Protein AF-A0A6L8H627-F1 (afdb_monomer_lite)

pLDDT: mean 77.85, std 16.02, range [49.75, 97.12]

Structure (mmCIF, N/CA/C/O backbone):
data_AF-A0A6L8H627-F1
#
_entry.id   AF-A0A6L8H627-F1
#
loop_
_atom_site.group_PDB
_atom_site.id
_atom_site.type_symbol
_atom_site.label_atom_id
_atom_site.label_alt_id
_atom_site.label_comp_id
_atom_site.label_asym_id
_atom_site.label_entity_id
_atom_site.label_seq_id
_atom_site.pdbx_PDB_ins_code
_atom_site.Cartn_x
_atom_site.Cartn_y
_atom_site.Cartn_z
_atom_site.occupancy
_atom_site.B_iso_or_equiv
_atom_site.auth_seq_id
_atom_site.auth_comp_id
_atom_site.auth_asym_id
_atom_site.auth_atom_id
_atom_site.pdbx_PDB_model_num
ATOM 1 N N . MET A 1 1 ? 35.975 -10.343 -58.649 1.00 53.12 1 MET A N 1
ATOM 2 C CA . MET A 1 1 ? 35.880 -9.180 -57.733 1.00 53.12 1 MET A CA 1
ATOM 3 C C . MET A 1 1 ? 34.444 -8.805 -57.314 1.00 53.12 1 MET A C 1
ATOM 5 O O . MET A 1 1 ? 34.283 -8.229 -56.251 1.00 53.12 1 MET A O 1
ATOM 9 N N . GLN A 1 2 ? 33.389 -9.156 -58.071 1.00 49.75 2 GLN A N 1
ATOM 10 C CA . GLN A 1 2 ? 31.987 -8.772 -57.770 1.00 49.75 2 GLN A CA 1
ATOM 11 C C . GLN A 1 2 ? 31.289 -9.598 -56.655 1.00 49.75 2 GLN A C 1
ATOM 13 O O . GLN A 1 2 ? 30.353 -9.129 -56.016 1.00 49.75 2 GLN A O 1
ATOM 18 N N . GLN A 1 3 ? 31.756 -10.821 -56.370 1.00 52.97 3 GLN A N 1
ATOM 19 C CA . GLN A 1 3 ? 31.161 -11.726 -55.362 1.00 52.97 3 GLN A CA 1
ATOM 20 C C . GLN A 1 3 ? 31.466 -11.340 -53.900 1.00 52.97 3 GLN A C 1
ATOM 22 O O . GLN A 1 3 ? 30.714 -11.700 -52.994 1.00 52.97 3 GLN A O 1
ATOM 27 N N . GLU A 1 4 ? 32.552 -10.603 -53.648 1.00 55.94 4 GLU A N 1
ATOM 28 C CA . GLU A 1 4 ? 32.981 -10.259 -52.284 1.00 55.94 4 GLU A CA 1
ATOM 29 C C . GLU A 1 4 ? 32.146 -9.111 -51.685 1.00 55.94 4 GLU A C 1
ATOM 31 O O . GLU A 1 4 ? 31.839 -9.115 -50.491 1.00 55.94 4 GLU A O 1
ATOM 36 N N . PHE A 1 5 ? 31.684 -8.177 -52.526 1.00 52.47 5 PHE A N 1
ATOM 37 C CA . PHE A 1 5 ? 30.851 -7.043 -52.111 1.00 52.47 5 PHE A CA 1
ATOM 38 C C . PHE A 1 5 ? 29.477 -7.478 -51.581 1.00 52.47 5 PHE A C 1
ATOM 40 O O . PHE A 1 5 ? 29.009 -6.953 -50.569 1.00 52.47 5 PHE A O 1
ATOM 47 N N . SER A 1 6 ? 28.859 -8.491 -52.198 1.00 56.81 6 SER A N 1
ATOM 48 C CA . SER A 1 6 ? 27.527 -8.985 -51.811 1.00 56.81 6 SER A CA 1
ATOM 49 C C . SER A 1 6 ? 27.515 -9.647 -50.425 1.00 56.81 6 SER A C 1
ATOM 51 O O . SER A 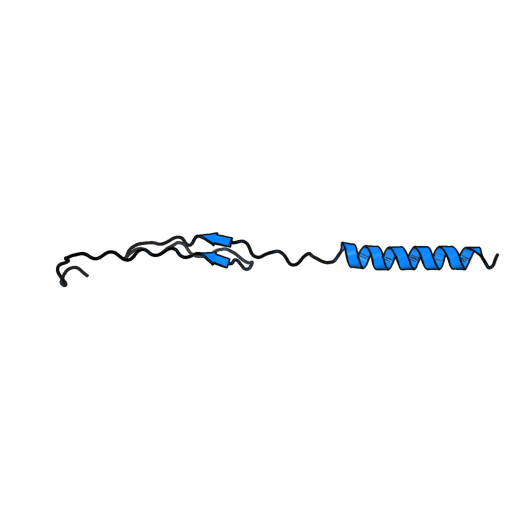1 6 ? 26.555 -9.504 -49.667 1.00 56.81 6 SER A O 1
ATOM 53 N N . ARG A 1 7 ? 28.607 -10.324 -50.042 1.00 59.66 7 ARG A N 1
ATOM 54 C CA . ARG A 1 7 ? 28.738 -10.964 -48.720 1.00 59.66 7 ARG A CA 1
ATOM 55 C C . ARG A 1 7 ? 28.931 -9.927 -47.615 1.00 59.66 7 ARG A C 1
ATOM 57 O O . ARG A 1 7 ? 28.272 -10.011 -46.582 1.00 59.66 7 ARG A O 1
ATOM 64 N N . LYS A 1 8 ? 29.763 -8.906 -47.853 1.00 55.09 8 LYS A N 1
ATOM 65 C CA . LYS A 1 8 ? 29.999 -7.824 -46.880 1.00 55.09 8 LYS A CA 1
ATOM 66 C C . LYS A 1 8 ? 28.765 -6.937 -46.679 1.00 55.09 8 LYS A C 1
ATOM 68 O O . LYS A 1 8 ? 28.532 -6.491 -45.560 1.00 55.09 8 LYS A O 1
ATOM 73 N N . ALA A 1 9 ? 27.947 -6.735 -47.714 1.00 61.28 9 ALA A N 1
ATOM 74 C CA . ALA A 1 9 ? 26.680 -6.005 -47.611 1.00 61.28 9 ALA A CA 1
ATOM 75 C C . ALA A 1 9 ? 25.634 -6.741 -46.750 1.00 61.28 9 ALA A C 1
ATOM 77 O O . ALA A 1 9 ? 25.048 -6.130 -45.860 1.00 61.28 9 ALA A O 1
ATOM 78 N N . LYS A 1 10 ? 25.466 -8.059 -46.942 1.00 59.69 10 LYS A N 1
ATOM 79 C CA . LYS A 1 10 ? 24.555 -8.899 -46.133 1.00 59.69 10 LYS A CA 1
ATOM 80 C C . LYS A 1 10 ? 24.975 -8.991 -44.666 1.00 59.69 10 LYS A C 1
ATOM 82 O O . LYS A 1 10 ? 24.135 -8.969 -43.774 1.00 59.69 10 LYS A O 1
ATOM 87 N N . ILE A 1 11 ? 26.282 -9.069 -44.416 1.00 67.12 11 ILE A N 1
ATOM 88 C CA . ILE A 1 11 ? 26.829 -9.089 -43.056 1.00 67.12 11 ILE A CA 1
ATOM 89 C C . ILE A 1 11 ? 26.549 -7.750 -42.366 1.00 67.12 11 ILE A C 1
ATOM 91 O O . ILE A 1 11 ? 26.037 -7.733 -41.254 1.00 67.12 11 ILE A O 1
ATOM 95 N N . ARG A 1 12 ? 26.798 -6.619 -43.038 1.00 64.94 12 ARG A N 1
ATOM 96 C CA . ARG A 1 12 ? 26.531 -5.282 -42.479 1.00 64.94 12 ARG A CA 1
ATOM 97 C C . ARG A 1 12 ? 25.050 -5.047 -42.172 1.00 64.94 12 ARG A C 1
ATOM 99 O O . ARG A 1 12 ? 24.751 -4.502 -41.116 1.00 64.94 12 ARG A O 1
ATOM 106 N N . SER A 1 13 ? 24.130 -5.487 -43.034 1.00 66.88 13 SER A N 1
ATOM 107 C CA . SER A 1 13 ? 22.691 -5.370 -42.752 1.00 66.88 13 SER A CA 1
ATOM 108 C C . SER A 1 13 ? 22.254 -6.258 -41.585 1.00 66.88 13 SER A C 1
ATOM 110 O O . SER A 1 13 ? 21.433 -5.835 -40.777 1.00 66.88 13 SER A O 1
ATOM 112 N N . ALA A 1 14 ? 22.832 -7.457 -41.452 1.00 69.69 14 ALA A N 1
ATOM 113 C CA . ALA A 1 14 ? 22.568 -8.338 -40.317 1.00 69.69 14 ALA A CA 1
ATOM 114 C C . ALA A 1 14 ? 23.036 -7.723 -38.986 1.00 69.69 14 ALA A C 1
ATOM 116 O O . ALA A 1 14 ? 22.319 -7.814 -37.993 1.00 69.69 14 ALA A O 1
ATOM 117 N N . TRP A 1 15 ? 24.181 -7.029 -38.971 1.00 70.19 15 TRP A N 1
ATOM 118 C CA . TRP A 1 15 ? 24.669 -6.320 -37.780 1.00 70.19 15 TRP A CA 1
ATOM 119 C C . TRP A 1 15 ? 23.773 -5.148 -37.367 1.00 70.19 15 TRP A C 1
ATOM 121 O O . TRP A 1 15 ? 23.550 -4.953 -36.177 1.00 70.19 15 TRP A O 1
ATOM 131 N N . ILE A 1 16 ? 23.222 -4.397 -38.325 1.00 70.50 16 ILE A N 1
ATOM 132 C CA . ILE A 1 16 ? 22.311 -3.275 -38.038 1.00 70.50 16 ILE A CA 1
ATOM 133 C C . ILE A 1 16 ? 20.996 -3.784 -37.432 1.00 70.50 16 ILE A C 1
ATOM 135 O O . ILE A 1 16 ? 20.532 -3.250 -36.428 1.00 70.50 16 ILE A O 1
ATOM 139 N N . VAL A 1 17 ? 20.425 -4.857 -37.986 1.00 71.56 17 VAL A N 1
ATOM 140 C CA . VAL A 1 17 ? 19.198 -5.470 -37.451 1.00 71.56 17 VAL A CA 1
ATOM 141 C C . VAL A 1 17 ? 19.448 -6.083 -36.068 1.00 71.56 17 VAL A C 1
ATOM 143 O O . VAL A 1 17 ? 18.655 -5.863 -35.155 1.00 71.56 17 VAL A O 1
ATOM 146 N N . ALA A 1 18 ? 20.573 -6.775 -35.868 1.00 68.12 18 ALA A N 1
ATOM 147 C CA . ALA A 1 18 ? 20.946 -7.322 -34.562 1.00 68.12 18 ALA A CA 1
ATOM 148 C C . ALA A 1 18 ? 21.129 -6.227 -33.494 1.00 68.12 18 ALA A C 1
ATOM 150 O O . ALA A 1 18 ? 20.677 -6.399 -32.364 1.00 68.12 18 ALA A O 1
ATOM 151 N N . LEU A 1 19 ? 21.721 -5.081 -33.852 1.00 69.19 19 LEU A N 1
ATOM 152 C CA . LEU A 1 19 ? 21.870 -3.933 -32.953 1.00 69.19 19 LEU A CA 1
ATOM 153 C C . LEU A 1 1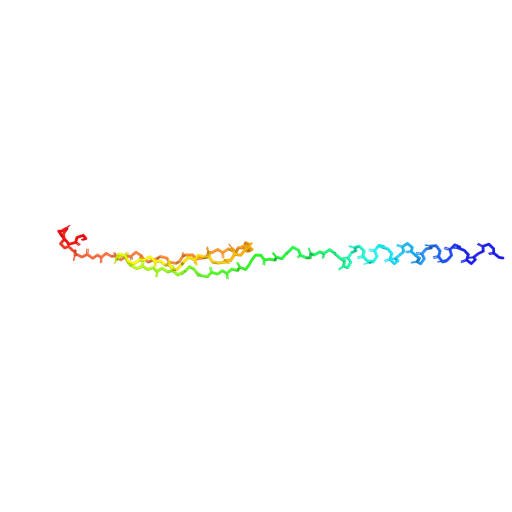9 ? 20.509 -3.310 -32.585 1.00 69.19 19 LEU A C 1
ATOM 155 O O . LEU A 1 19 ? 20.286 -2.966 -31.427 1.00 69.19 19 LEU A O 1
ATOM 159 N N . CYS A 1 20 ? 19.576 -3.212 -33.538 1.00 65.44 20 CYS A N 1
ATOM 160 C CA . CYS A 1 20 ? 18.227 -2.696 -33.283 1.00 65.44 20 CYS A CA 1
ATOM 161 C C . CYS A 1 20 ? 17.382 -3.624 -32.394 1.00 65.44 20 CYS A C 1
ATOM 163 O O . CYS A 1 20 ? 16.628 -3.131 -31.558 1.00 65.44 20 CYS A O 1
ATOM 165 N N . LEU A 1 21 ? 17.511 -4.948 -32.535 1.00 62.81 21 LEU A N 1
ATOM 166 C CA . LEU A 1 21 ? 16.799 -5.907 -31.680 1.00 62.81 21 LEU A CA 1
ATOM 167 C C . LEU A 1 21 ? 17.422 -6.040 -30.282 1.00 62.81 21 LEU A C 1
ATOM 169 O O . LEU A 1 21 ? 16.686 -6.183 -29.310 1.00 62.81 21 LEU A O 1
ATOM 173 N N . ALA A 1 22 ? 18.750 -5.942 -30.155 1.00 62.50 22 ALA A N 1
ATOM 174 C CA . ALA A 1 22 ? 19.429 -5.949 -28.855 1.00 62.50 22 ALA A CA 1
ATOM 175 C C . ALA A 1 22 ? 19.230 -4.642 -28.064 1.00 62.50 22 ALA A C 1
ATOM 177 O O . ALA A 1 22 ? 19.345 -4.635 -26.842 1.00 62.50 22 ALA A O 1
ATOM 178 N N . GLY A 1 23 ? 18.939 -3.539 -28.759 1.00 59.19 23 GLY A N 1
ATOM 179 C CA . GLY A 1 23 ? 18.705 -2.223 -28.168 1.00 59.19 23 GLY A CA 1
ATOM 180 C C . GLY A 1 23 ? 17.255 -1.938 -27.783 1.00 59.19 23 GLY A C 1
ATOM 181 O O . GLY A 1 23 ? 16.981 -0.830 -27.331 1.00 59.19 23 GLY A O 1
ATOM 182 N N . CYS A 1 24 ? 16.322 -2.880 -27.964 1.00 60.12 24 CYS A N 1
ATOM 183 C CA . CYS A 1 24 ? 14.950 -2.691 -27.503 1.00 60.12 24 CYS A CA 1
ATOM 184 C C . CYS A 1 24 ? 14.961 -2.715 -25.966 1.00 60.12 24 CYS A C 1
ATOM 186 O O . CYS A 1 24 ? 15.230 -3.776 -25.394 1.00 60.12 24 CYS A O 1
ATOM 188 N N . PRO A 1 25 ? 14.706 -1.588 -25.270 1.00 60.66 25 PRO A N 1
ATOM 189 C CA . PRO A 1 25 ? 14.561 -1.629 -23.830 1.00 60.66 25 PRO A CA 1
ATOM 190 C C . PRO A 1 25 ? 13.318 -2.470 -23.572 1.00 60.66 25 PRO A C 1
ATOM 192 O O . PRO A 1 25 ? 12.197 -2.037 -23.841 1.00 60.66 25 PRO A O 1
ATOM 195 N N . VAL A 1 26 ? 13.534 -3.707 -23.120 1.00 59.75 26 VAL A N 1
ATOM 196 C CA . VAL A 1 26 ? 12.485 -4.555 -22.564 1.00 59.75 26 VAL A CA 1
ATOM 197 C C . VAL A 1 26 ? 11.624 -3.657 -21.695 1.00 59.75 26 VAL A C 1
ATOM 199 O O . VAL A 1 26 ? 12.148 -2.976 -20.810 1.00 59.75 26 VAL A O 1
ATOM 202 N N . LEU A 1 27 ? 10.334 -3.610 -22.027 1.00 59.50 27 LEU A N 1
ATOM 203 C CA . LEU A 1 27 ? 9.297 -2.902 -21.298 1.00 59.50 27 LEU A CA 1
ATOM 204 C C . LEU A 1 27 ? 9.520 -3.199 -19.813 1.00 59.50 27 LEU A C 1
ATOM 206 O O . LEU A 1 27 ? 9.288 -4.322 -19.366 1.00 59.50 27 LEU A O 1
ATOM 210 N N . ALA A 1 28 ? 10.115 -2.250 -19.086 1.00 60.19 28 ALA A N 1
ATOM 211 C CA . ALA A 1 28 ? 10.522 -2.487 -17.713 1.00 60.19 28 ALA A CA 1
ATOM 212 C C . ALA A 1 28 ? 9.242 -2.760 -16.927 1.00 60.19 28 ALA A C 1
ATOM 214 O O . ALA A 1 28 ? 8.427 -1.853 -16.753 1.00 60.19 28 ALA A O 1
ATOM 215 N N . SER A 1 29 ? 9.038 -4.020 -16.535 1.00 66.06 29 SER A N 1
ATOM 216 C CA . SER A 1 29 ? 7.881 -4.427 -15.747 1.00 66.06 29 SER A CA 1
ATOM 217 C C . SER A 1 29 ? 7.803 -3.508 -14.536 1.00 66.06 29 SER A C 1
ATOM 219 O O . SER A 1 29 ? 8.761 -3.426 -13.765 1.00 66.06 29 SER A O 1
ATOM 221 N N . ALA A 1 30 ? 6.693 -2.782 -14.403 1.00 75.19 30 ALA A N 1
ATOM 222 C CA . ALA A 1 30 ? 6.486 -1.887 -13.278 1.00 75.19 30 ALA A CA 1
ATOM 223 C C . ALA A 1 30 ? 6.614 -2.696 -11.979 1.00 75.19 30 ALA A C 1
ATOM 225 O O . ALA A 1 30 ? 6.004 -3.757 -11.830 1.00 75.19 30 ALA A O 1
ATOM 226 N N . GLU A 1 31 ? 7.451 -2.215 -11.064 1.00 86.19 31 GLU A N 1
ATOM 227 C CA . GLU A 1 31 ? 7.671 -2.856 -9.769 1.00 86.19 31 GLU A CA 1
ATOM 228 C C . GLU A 1 31 ? 6.342 -2.956 -9.007 1.00 86.19 31 GLU A C 1
ATOM 230 O O . GLU A 1 31 ? 5.528 -2.034 -9.059 1.00 86.19 31 GLU A O 1
ATOM 235 N N . THR A 1 32 ? 6.102 -4.069 -8.309 1.00 92.69 32 THR A N 1
ATOM 236 C CA . THR A 1 32 ? 4.934 -4.206 -7.427 1.00 92.69 32 THR A CA 1
ATOM 237 C C . THR A 1 32 ? 5.342 -3.913 -5.987 1.00 92.69 32 THR A C 1
ATOM 239 O O . THR A 1 32 ? 6.202 -4.599 -5.442 1.00 92.69 32 THR A O 1
ATOM 242 N N . ILE A 1 33 ? 4.729 -2.901 -5.368 1.00 92.56 33 ILE A N 1
ATOM 243 C CA . ILE A 1 33 ? 5.099 -2.375 -4.044 1.00 92.56 33 ILE A CA 1
ATOM 244 C C . ILE A 1 33 ? 3.880 -2.418 -3.115 1.00 92.56 33 ILE A C 1
ATOM 246 O O . ILE A 1 33 ? 2.759 -2.152 -3.543 1.00 92.56 33 ILE A O 1
ATOM 250 N N . LYS A 1 34 ? 4.074 -2.727 -1.828 1.00 95.81 34 LYS A N 1
ATOM 251 C CA . LYS A 1 34 ? 3.008 -2.628 -0.815 1.00 95.81 34 LYS A CA 1
ATOM 252 C C . LYS A 1 34 ? 2.890 -1.199 -0.284 1.00 95.81 34 LYS A C 1
ATOM 254 O O . LYS A 1 34 ? 3.904 -0.573 0.018 1.00 95.81 34 LYS A O 1
ATOM 259 N N . ALA A 1 35 ? 1.665 -0.700 -0.141 1.00 95.06 35 ALA A N 1
ATOM 260 C CA . ALA A 1 35 ? 1.422 0.618 0.434 1.00 95.06 35 ALA A CA 1
ATOM 261 C C . ALA A 1 35 ? 1.801 0.670 1.922 1.00 95.06 35 ALA A C 1
ATOM 263 O O . ALA A 1 35 ? 1.538 -0.269 2.674 1.00 95.06 35 ALA A O 1
ATOM 264 N N . GLN A 1 36 ? 2.380 1.794 2.346 1.00 95.38 36 GLN A N 1
ATOM 265 C CA . GLN A 1 36 ? 2.523 2.131 3.760 1.00 95.38 36 GLN A CA 1
ATOM 266 C C . GLN A 1 36 ? 1.259 2.864 4.215 1.00 95.38 36 GLN A C 1
ATOM 268 O O . GLN A 1 36 ? 0.906 3.895 3.645 1.00 95.38 36 GLN A O 1
ATOM 273 N N . LEU A 1 37 ? 0.577 2.317 5.221 1.00 94.75 37 LEU A N 1
ATOM 274 C CA . LEU A 1 37 ? -0.625 2.904 5.813 1.00 94.75 37 LEU A CA 1
ATOM 275 C C . LEU A 1 37 ? -0.275 3.545 7.158 1.00 94.75 37 LEU A C 1
ATOM 277 O O . LEU A 1 37 ? 0.507 2.984 7.925 1.00 94.75 37 LEU A O 1
ATOM 281 N N . SER A 1 38 ? -0.871 4.697 7.451 1.00 95.06 38 SER A N 1
ATOM 282 C CA . SER A 1 38 ? -0.807 5.356 8.757 1.00 95.06 38 SER A CA 1
ATOM 283 C C . SER A 1 38 ? -2.215 5.559 9.307 1.00 95.06 38 SER A C 1
ATOM 285 O O . SER A 1 38 ? -3.182 5.662 8.553 1.00 95.06 38 SER A O 1
ATOM 287 N N . THR A 1 39 ? -2.335 5.603 10.631 1.00 92.06 39 THR A N 1
ATOM 288 C CA . THR A 1 39 ? -3.581 5.951 11.318 1.00 92.06 39 THR A CA 1
ATOM 289 C C . THR A 1 39 ? -3.644 7.451 11.557 1.00 92.06 39 THR A C 1
ATOM 291 O O . THR A 1 39 ? -2.615 8.085 11.808 1.00 92.06 39 THR A O 1
ATOM 294 N N . ALA A 1 40 ? -4.850 8.016 11.516 1.00 90.44 40 ALA A N 1
ATOM 295 C CA . ALA A 1 40 ? -5.061 9.419 11.840 1.00 90.44 40 ALA A CA 1
ATOM 296 C C . ALA A 1 40 ? -4.513 9.755 13.246 1.00 90.44 40 ALA A C 1
ATOM 298 O O . ALA A 1 40 ? -4.552 8.898 14.134 1.00 90.44 40 ALA A O 1
ATOM 299 N N . PRO A 1 41 ? -3.968 10.970 13.443 1.00 93.00 41 PRO A N 1
ATOM 300 C CA . PRO A 1 41 ? -3.867 12.073 12.476 1.00 93.00 41 PRO A CA 1
ATOM 301 C C . PRO A 1 41 ? -2.635 11.997 11.549 1.00 93.00 41 PRO A C 1
ATOM 303 O O . PRO A 1 41 ? -2.398 12.913 10.763 1.00 93.00 41 PRO A O 1
ATOM 306 N N . ASN A 1 42 ? -1.826 10.937 11.638 1.00 95.81 42 ASN A N 1
ATOM 307 C CA . ASN A 1 42 ? -0.559 10.841 10.917 1.0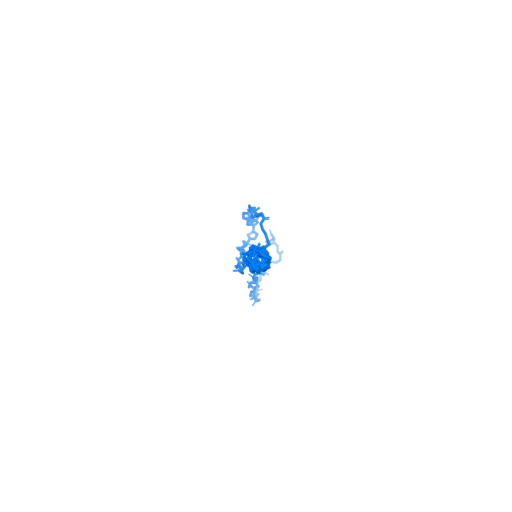0 95.81 42 ASN A CA 1
ATOM 308 C C . ASN A 1 42 ? -0.747 10.528 9.428 1.00 95.81 42 ASN A C 1
ATOM 310 O O . ASN A 1 42 ? -1.628 9.761 9.035 1.00 95.81 42 ASN A O 1
ATOM 314 N N . VAL A 1 43 ? 0.161 11.062 8.607 1.00 95.81 43 VAL A N 1
ATOM 315 C CA . VAL A 1 43 ? 0.194 10.882 7.147 1.00 95.81 43 VAL A CA 1
ATOM 316 C C . VAL A 1 43 ? 1.429 10.056 6.754 1.00 95.81 43 VAL A C 1
ATOM 318 O O . VAL A 1 43 ? 2.487 10.240 7.365 1.00 95.81 43 VAL A O 1
ATOM 321 N N . PRO A 1 44 ? 1.349 9.164 5.746 1.00 94.88 44 PRO A N 1
ATOM 322 C CA . PRO A 1 44 ? 2.516 8.442 5.249 1.00 94.88 44 PRO A CA 1
ATOM 323 C C . PRO A 1 44 ? 3.532 9.388 4.596 1.00 94.88 44 PRO A C 1
ATOM 325 O O . PRO A 1 44 ? 3.194 10.486 4.151 1.00 94.88 44 PRO A O 1
ATOM 328 N N . SER A 1 45 ? 4.791 8.963 4.503 1.00 95.62 45 SER A N 1
ATOM 329 C CA . SER A 1 45 ? 5.838 9.788 3.894 1.00 95.62 45 SER A CA 1
ATOM 330 C C . SER A 1 45 ? 5.569 10.076 2.406 1.00 95.62 45 SER A C 1
ATOM 332 O O . SER A 1 45 ? 5.016 9.224 1.703 1.00 95.62 45 SER A O 1
ATOM 334 N N . PRO A 1 46 ? 5.998 11.242 1.884 1.00 95.81 46 PRO A N 1
ATOM 335 C CA . PRO A 1 46 ? 5.871 11.560 0.465 1.00 95.81 46 PRO A CA 1
ATOM 336 C C . PRO A 1 46 ? 6.573 10.538 -0.440 1.00 95.81 46 PRO A C 1
ATOM 338 O O . PRO A 1 46 ? 7.662 10.050 -0.133 1.00 95.81 46 PRO A O 1
ATOM 341 N N . ILE A 1 47 ? 5.976 10.254 -1.598 1.00 95.38 47 ILE A N 1
ATOM 342 C CA . ILE A 1 47 ? 6.560 9.356 -2.602 1.00 95.38 47 ILE A CA 1
ATOM 343 C C . ILE A 1 47 ? 7.672 10.099 -3.358 1.00 95.38 47 ILE A C 1
ATOM 345 O O . ILE A 1 47 ? 7.431 11.148 -3.945 1.00 95.38 47 ILE A O 1
ATOM 349 N N . THR A 1 48 ? 8.877 9.526 -3.407 1.00 94.12 48 THR A N 1
ATOM 350 C CA . THR A 1 48 ? 10.051 10.097 -4.109 1.00 94.12 48 THR A CA 1
ATOM 351 C C . THR A 1 48 ? 10.358 9.419 -5.450 1.00 94.12 48 THR A C 1
ATOM 353 O O . THR A 1 48 ? 11.360 9.703 -6.105 1.00 94.12 48 THR A O 1
ATOM 356 N N . ARG A 1 49 ? 9.508 8.480 -5.866 1.00 92.31 49 ARG A N 1
ATOM 357 C CA . ARG A 1 49 ? 9.741 7.596 -7.011 1.00 92.31 49 ARG A CA 1
ATOM 358 C C . ARG A 1 49 ? 9.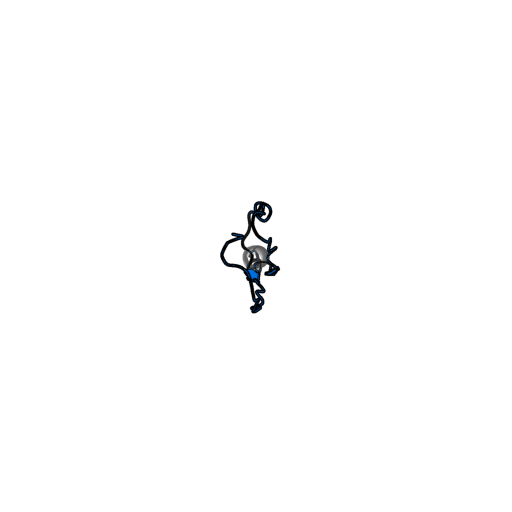407 8.288 -8.336 1.00 92.31 49 ARG A C 1
ATOM 360 O O . ARG A 1 49 ? 8.345 8.881 -8.473 1.00 92.31 49 ARG A O 1
ATOM 367 N N . THR A 1 50 ? 10.281 8.136 -9.333 1.00 92.31 50 THR A N 1
ATOM 368 C CA . THR A 1 50 ? 10.150 8.769 -10.664 1.00 92.31 50 THR A CA 1
ATOM 369 C C . THR A 1 50 ? 9.622 7.842 -11.760 1.00 92.31 50 THR A C 1
ATOM 371 O O . THR A 1 50 ? 9.261 8.299 -12.841 1.00 92.31 50 THR A O 1
ATOM 374 N N . LYS A 1 51 ? 9.580 6.529 -11.507 1.00 89.38 51 LYS A N 1
ATOM 375 C CA . LYS A 1 51 ? 9.039 5.523 -12.439 1.00 89.38 51 LYS A CA 1
ATOM 376 C C . LYS A 1 51 ? 7.597 5.157 -12.066 1.00 89.38 51 LYS A C 1
ATOM 378 O O . LYS A 1 51 ? 7.059 5.662 -11.086 1.00 89.38 51 LYS A O 1
ATOM 383 N N . GLN A 1 52 ? 6.956 4.234 -12.785 1.00 89.44 52 GLN A N 1
ATOM 384 C CA . GLN A 1 52 ? 5.642 3.664 -12.426 1.00 89.44 52 GLN A CA 1
ATOM 385 C C . GLN A 1 52 ? 5.787 2.365 -11.612 1.00 89.44 52 GLN A C 1
ATOM 387 O O . GLN A 1 52 ? 6.790 1.672 -11.755 1.00 89.44 52 GLN A O 1
ATOM 392 N N . ALA A 1 53 ? 4.867 2.118 -10.677 1.00 92.69 53 ALA A N 1
ATOM 393 C CA . ALA A 1 53 ? 4.791 0.904 -9.865 1.00 92.69 53 ALA A CA 1
ATOM 394 C C . ALA A 1 53 ? 3.321 0.542 -9.666 1.00 92.69 53 ALA A C 1
ATOM 396 O O . ALA A 1 53 ? 2.477 1.433 -9.539 1.00 92.69 53 ALA A O 1
ATOM 397 N N . THR A 1 54 ? 3.038 -0.753 -9.606 1.00 94.50 54 THR A N 1
ATOM 398 C CA . THR A 1 5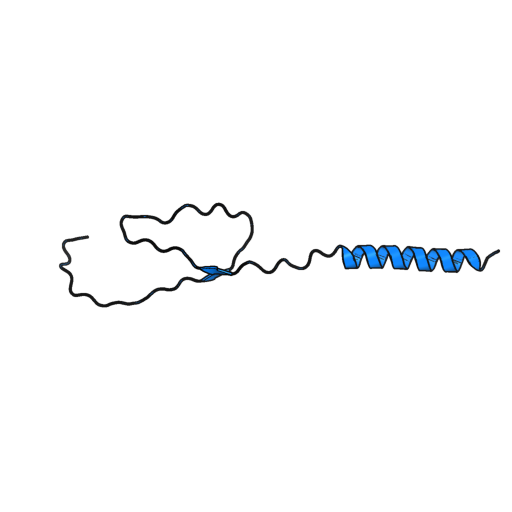4 ? 1.744 -1.274 -9.167 1.00 94.50 54 THR A CA 1
ATOM 399 C C . THR A 1 54 ? 1.738 -1.293 -7.645 1.00 94.50 54 THR A C 1
ATOM 401 O O . THR A 1 54 ? 2.585 -1.938 -7.030 1.00 94.50 54 THR A O 1
ATOM 404 N N . VAL A 1 55 ? 0.806 -0.576 -7.021 1.00 94.94 55 VAL A N 1
ATOM 405 C CA . VAL A 1 55 ? 0.731 -0.491 -5.558 1.00 94.94 55 VAL A CA 1
ATOM 406 C C . VAL A 1 55 ? -0.371 -1.405 -5.041 1.00 94.94 55 VAL A C 1
ATOM 408 O O . VAL A 1 55 ? -1.527 -1.273 -5.434 1.00 94.94 55 VAL A O 1
ATOM 411 N N . VAL A 1 56 ? -0.011 -2.317 -4.142 1.00 97.12 56 VAL A N 1
ATOM 412 C CA . VAL A 1 56 ? -0.951 -3.210 -3.460 1.00 97.12 56 VAL A CA 1
ATOM 413 C C . VAL A 1 56 ? -1.319 -2.603 -2.111 1.00 97.12 56 VAL A C 1
ATOM 415 O O . VAL A 1 56 ? -0.445 -2.356 -1.276 1.00 97.12 56 VAL A O 1
ATOM 418 N N . VAL A 1 57 ? -2.614 -2.369 -1.900 1.00 96.62 57 VAL A N 1
ATOM 419 C CA . VAL A 1 57 ? -3.161 -1.800 -0.665 1.00 96.62 57 VAL A CA 1
ATOM 420 C C . VAL A 1 57 ? -3.959 -2.876 0.062 1.00 96.62 57 VAL A C 1
ATOM 422 O O . VAL A 1 57 ? -4.977 -3.343 -0.443 1.00 96.62 57 VAL A O 1
ATOM 425 N N . ASN A 1 58 ? -3.498 -3.255 1.252 1.00 96.19 58 ASN A N 1
ATOM 426 C CA . ASN A 1 58 ? -4.168 -4.246 2.089 1.00 96.19 58 ASN A CA 1
ATOM 427 C C . ASN A 1 58 ? -4.906 -3.524 3.214 1.00 96.19 58 ASN A C 1
ATOM 429 O O . ASN A 1 58 ? -4.264 -2.931 4.078 1.00 96.19 58 ASN A O 1
ATOM 433 N N . ILE A 1 59 ? -6.236 -3.580 3.200 1.00 94.75 59 ILE A N 1
ATOM 434 C CA . ILE A 1 59 ? -7.096 -2.978 4.224 1.00 94.75 59 ILE A CA 1
ATOM 435 C C . ILE A 1 59 ? -7.846 -4.101 4.935 1.00 94.75 59 ILE A C 1
ATOM 437 O O . ILE A 1 59 ? -8.285 -5.059 4.299 1.00 94.75 59 ILE A O 1
ATOM 441 N N . GLU A 1 60 ? -7.986 -3.9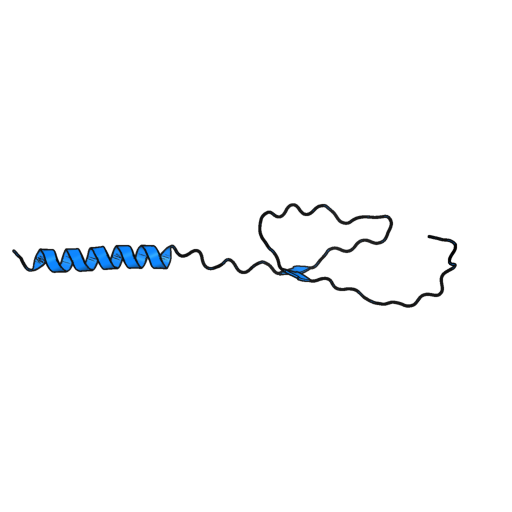72 6.250 1.00 93.75 60 GLU A N 1
ATOM 442 C CA . GLU A 1 60 ? -8.760 -4.880 7.090 1.00 93.75 60 GLU A CA 1
ATOM 443 C C . GLU A 1 60 ? -9.957 -4.123 7.673 1.00 93.75 60 GLU A C 1
ATOM 445 O O . GLU A 1 60 ? -9.797 -3.023 8.205 1.00 93.75 60 GLU A O 1
ATOM 450 N N . ALA A 1 61 ? -11.152 -4.704 7.568 1.00 93.00 61 ALA A N 1
ATOM 451 C CA . ALA A 1 61 ? -12.347 -4.171 8.209 1.00 93.00 61 ALA A CA 1
ATOM 452 C C . ALA A 1 61 ? -12.448 -4.729 9.632 1.00 93.00 61 ALA A C 1
ATOM 454 O O . ALA A 1 61 ? -12.410 -5.943 9.828 1.00 93.00 61 ALA A O 1
ATOM 455 N N . LYS A 1 62 ? -12.575 -3.837 10.618 1.00 88.25 62 LYS A N 1
ATOM 456 C CA . LYS A 1 62 ? -12.764 -4.190 12.027 1.00 88.25 62 LYS A CA 1
ATOM 457 C C . LYS A 1 62 ? -13.916 -3.386 12.597 1.00 88.25 62 LYS A C 1
ATOM 459 O O . LYS A 1 62 ? -13.995 -2.178 12.385 1.00 88.25 62 LYS A O 1
ATOM 464 N N . GLU A 1 63 ? -14.790 -4.069 13.318 1.00 88.44 63 GLU A N 1
ATOM 465 C CA . GLU A 1 63 ? -15.888 -3.443 14.040 1.00 88.44 63 GLU A CA 1
ATOM 466 C C . GLU A 1 63 ? -15.443 -3.147 15.468 1.00 88.44 63 GLU A C 1
ATOM 468 O O . GLU A 1 63 ? -14.858 -3.994 16.146 1.00 88.44 63 GLU A O 1
ATOM 473 N N . TYR A 1 64 ? -15.727 -1.933 15.922 1.00 82.44 64 TYR A N 1
ATOM 474 C CA . TYR A 1 64 ? -15.413 -1.487 17.267 1.00 82.44 64 TYR A CA 1
ATOM 475 C C . TYR A 1 64 ? -16.612 -0.752 17.847 1.00 82.44 64 TYR A C 1
ATOM 477 O O . TYR A 1 64 ? -17.279 0.014 17.153 1.00 82.44 64 TYR A O 1
ATOM 485 N N . VAL A 1 65 ? -16.856 -0.949 19.139 1.00 87.56 65 VAL A N 1
ATOM 486 C CA . VAL A 1 65 ? -17.737 -0.065 19.901 1.00 87.56 65 VAL A CA 1
ATOM 487 C C . VAL A 1 65 ? -16.889 1.126 20.333 1.00 87.56 65 VAL A C 1
ATOM 489 O O . VAL A 1 65 ? -16.007 0.977 21.176 1.00 87.56 65 VAL A O 1
ATOM 492 N N . CYS A 1 66 ? -17.127 2.293 19.739 1.00 72.44 66 CYS A N 1
ATOM 493 C CA . CYS A 1 66 ? -16.474 3.539 20.126 1.00 72.44 66 CYS A CA 1
ATOM 494 C C . CYS A 1 66 ? -17.501 4.600 20.536 1.00 72.44 66 CYS A C 1
ATOM 496 O O . CYS A 1 66 ? -18.647 4.616 20.080 1.00 72.44 66 CYS A O 1
ATOM 498 N N . THR A 1 67 ? -17.088 5.502 21.420 1.00 81.81 67 THR A N 1
ATOM 499 C CA . THR A 1 67 ? -17.823 6.732 21.714 1.00 81.81 67 THR A CA 1
ATOM 500 C C . THR A 1 67 ? -17.641 7.708 20.554 1.00 81.81 67 THR A C 1
ATOM 502 O O . THR A 1 67 ? -16.518 8.085 20.241 1.00 81.81 67 THR A O 1
ATOM 505 N N . ILE A 1 68 ? -18.743 8.157 19.944 1.00 75.50 68 ILE A N 1
ATOM 506 C CA . ILE A 1 68 ? -18.756 9.040 18.754 1.00 75.50 68 ILE A CA 1
ATOM 507 C C . ILE A 1 68 ? -18.038 10.390 18.996 1.00 75.50 68 ILE A C 1
ATOM 509 O O . ILE A 1 68 ? -17.701 11.092 18.050 1.00 75.50 68 ILE A O 1
ATOM 513 N N . ALA A 1 69 ? -17.795 10.763 20.256 1.00 69.62 69 ALA A N 1
ATOM 514 C CA . ALA A 1 69 ? -17.254 12.066 20.641 1.00 69.62 69 ALA A CA 1
ATOM 515 C C . ALA A 1 69 ? -15.716 12.187 20.623 1.00 69.62 69 ALA A C 1
ATOM 517 O O . ALA A 1 69 ? -15.220 13.300 20.773 1.00 69.62 69 ALA A O 1
ATOM 518 N N . GLU A 1 70 ? -14.961 11.102 20.436 1.00 55.09 70 GLU A N 1
ATOM 519 C CA . GLU A 1 70 ? -13.496 11.168 20.297 1.00 55.09 70 GLU A CA 1
ATOM 520 C C . GLU A 1 70 ? -13.118 10.944 18.830 1.00 55.09 70 GLU A C 1
ATOM 522 O O . GLU A 1 70 ? -12.744 9.845 18.419 1.00 55.09 70 GLU A O 1
ATOM 527 N N . GLY A 1 71 ? -13.341 11.993 18.033 1.00 52.16 71 GLY A N 1
ATOM 528 C CA . GLY A 1 71 ? -12.856 12.112 16.655 1.00 52.16 71 GLY A CA 1
ATOM 529 C C . GLY A 1 71 ? -11.422 12.614 16.594 1.00 52.16 71 GLY A C 1
ATOM 530 O O . GLY A 1 71 ? -11.056 13.452 17.450 1.00 52.16 71 GLY A O 1
#

Radius of gyration: 28.76 Å; chains: 1; bounding box: 55×24×80 Å

Secondary structure (DSSP, 8-state):
-HHHHHHHHHHHHHHHHHHHHHT-----PPEEEEPPP--TT--PPPP---S-EEEE-----------TT--

Foldseek 3Di:
DVVVVVVVVVVVVVVVVVCVVVPPPDPPPAAEEEDDDDDPPDDDDDDPDDDHHHYDYDDDDDDDDDDPPPD

Sequence (71 aa):
MQQEFSRKAKIRSAWIVALCLAGCPVLASAETIKAQLSTAPNVPSPITRTKQATVVVNIEAKEYVCTIAEG